Protein AF-A0A7S1ADP3-F1 (afdb_monomer)

Sequence (148 aa):
ETFLVAATVQMVATTLRDLMQEKKLTAETLFAELNGGKADGKIDEGTFVAFLEKLPKTVSREDLMFTSTRRKAIFHQVDVDKDDAVSFTDFQELLRVRYVCISGISATDNFEVANSKTISKIEVGDVVEALGNPRRDSNTGMRRVECQ

InterPro domains:
  IPR002048 EF-hand domain [PS50222] (66-101)
  IPR011992 EF-hand domain pair [SSF47473] (22-132)
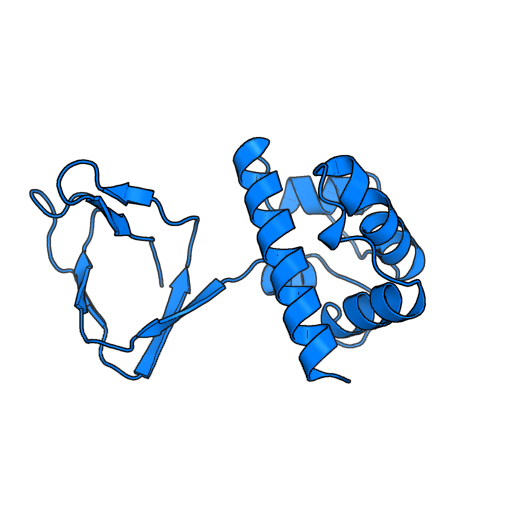  IPR018247 EF-Hand 1, calcium-binding site [PS00018] (79-91)

Mean predicted aligned error: 4.95 Å

Foldseek 3Di:
DLVVLVVLLLVVLVLVQVVCVVVVHDLLCVVCVLVVNDSFDWAALVSQLVVLCCSCVVSVNPVSNDDSVSSSSNQCVLPPVRPRTHGSVSSVVSNKDKDFDQQKDFDWPDPAPVPTDGPDIRHGGDIWIFPGAFDQHPPPRDTDTDTD

Secondary structure (DSSP, 8-state):
-HHHHHHHHHHHHHHHHHHHHHHT--HHHHHHHHTTT-SSSEEEHHHHHHHHHHHHHHTT-GGG---HHHHHHHHHHH-SS-SSEEEHHHHHHHH-EEEE-SS-EEEESSS-GGG--EEEEEPTT-EEEESS--EE-TTT--EE--B-

Solvent-accessible surface area (backbone atoms only — not comparable to full-atom values): 8607 Å² total; per-residue (Å²): 112,66,69,63,41,52,55,48,45,53,53,50,29,50,51,52,53,51,51,27,60,76,71,68,47,51,73,56,57,50,48,7,63,68,45,82,66,36,72,68,71,65,35,41,59,69,55,51,38,55,45,53,69,47,43,22,69,77,69,74,34,76,94,50,71,67,54,73,70,54,37,52,50,35,48,62,66,43,22,72,88,69,76,75,37,37,36,62,65,30,52,50,59,52,62,59,47,75,47,70,34,84,64,65,44,74,42,53,79,45,84,54,71,94,84,39,50,78,76,48,74,46,48,64,71,41,75,34,38,45,78,59,75,70,42,70,34,87,89,78,66,46,77,47,60,56,64,91

Organism: Noctiluca scintillans (NCBI:txid2966)

Nearest PDB structures (foldseek):
  3o77-assembly1_A  TM=7.382E-01  e=9.401E-02  Gallus gallus
  8sik-assembly1_B  TM=7.423E-01  e=2.415E-01  Homo sapiens
  6hr1-assembly1_A  TM=7.383E-01  e=1.695E-01  Oryctolagus cuniculus
  3sg7-assembly1_A  TM=7.417E-01  e=2.277E-01  Gallus gallus
  3i7c-assembly1_A  TM=5.297E-01  e=2.882E-01  Toxoplasma gondii

Radius of gyration: 17.55 Å; Cα contacts (8 Å, |Δi|>4): 198; chains: 1; bounding box: 45×31×44 Å

pLDDT: mean 91.56, std 5.0, range [62.78, 97.88]

Structure (mmCIF, N/CA/C/O backbone):
data_AF-A0A7S1ADP3-F1
#
_entry.id   AF-A0A7S1ADP3-F1
#
loop_
_atom_site.group_PDB
_atom_site.id
_atom_site.type_symbol
_atom_site.label_atom_id
_atom_site.label_alt_id
_atom_site.label_comp_id
_atom_site.label_asym_id
_atom_site.label_entity_id
_atom_site.label_seq_id
_atom_site.pdbx_PDB_ins_code
_atom_site.Cartn_x
_atom_site.Cartn_y
_atom_site.Cartn_z
_atom_site.occupancy
_atom_site.B_iso_or_equiv
_atom_site.auth_seq_id
_atom_site.auth_comp_id
_atom_site.auth_asym_id
_atom_site.auth_atom_id
_atom_site.pdbx_PDB_model_num
ATOM 1 N N . GLU A 1 1 ? -13.995 -17.914 2.996 1.00 62.78 1 GLU A N 1
ATOM 2 C CA . GLU A 1 1 ? -14.218 -16.451 2.879 1.00 62.78 1 GLU A CA 1
ATOM 3 C C . GLU A 1 1 ? -12.937 -15.613 2.905 1.00 62.78 1 GLU A C 1
ATOM 5 O O . GLU A 1 1 ? -12.906 -14.589 2.231 1.00 62.78 1 GLU A O 1
ATOM 10 N N . THR A 1 2 ? -11.871 -16.046 3.591 1.00 72.50 2 THR A N 1
ATOM 11 C CA . THR A 1 2 ? -10.596 -15.311 3.753 1.00 72.50 2 THR A CA 1
ATOM 12 C C . THR A 1 2 ? -9.982 -14.798 2.446 1.00 72.50 2 THR A C 1
ATOM 14 O O . THR A 1 2 ? -9.560 -13.651 2.382 1.0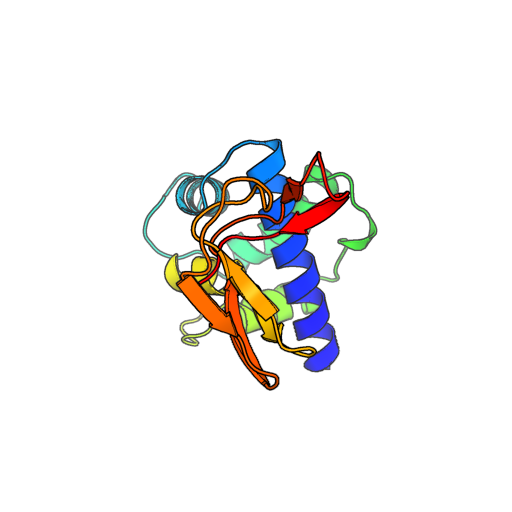0 72.50 2 THR A O 1
ATOM 17 N N . PHE A 1 3 ? -10.010 -15.590 1.368 1.00 77.94 3 PHE A N 1
ATOM 18 C CA . PHE A 1 3 ? -9.498 -15.165 0.056 1.00 77.94 3 PHE A CA 1
ATOM 19 C C . PHE A 1 3 ? -10.232 -13.938 -0.508 1.00 77.94 3 PHE A C 1
ATOM 21 O O . PHE A 1 3 ? -9.608 -13.005 -1.005 1.00 77.94 3 PHE A O 1
ATOM 28 N N . LEU A 1 4 ? -11.564 -13.904 -0.390 1.00 84.25 4 LEU A N 1
ATOM 29 C CA . LEU A 1 4 ? -12.362 -12.774 -0.863 1.00 84.25 4 LEU A CA 1
ATOM 30 C C . LEU A 1 4 ? -12.097 -11.517 -0.026 1.00 84.25 4 LEU A C 1
ATOM 32 O O . LEU A 1 4 ? -12.098 -10.412 -0.566 1.00 84.25 4 LEU A O 1
ATOM 36 N N . VAL A 1 5 ? -11.861 -11.678 1.279 1.00 89.00 5 VAL A N 1
ATOM 37 C CA . VAL A 1 5 ? -11.476 -10.570 2.165 1.00 89.00 5 VAL A CA 1
ATOM 38 C C . VAL A 1 5 ? -10.097 -10.045 1.777 1.00 89.00 5 VAL A C 1
ATOM 40 O O . VAL A 1 5 ? -9.971 -8.849 1.550 1.00 89.00 5 VAL A O 1
ATOM 43 N N . ALA A 1 6 ? -9.108 -10.919 1.580 1.00 87.81 6 ALA A N 1
ATOM 44 C CA . ALA A 1 6 ? -7.767 -10.531 1.144 1.00 87.81 6 ALA A CA 1
ATOM 45 C C . ALA A 1 6 ? -7.782 -9.780 -0.199 1.00 87.81 6 ALA A C 1
ATOM 47 O O . ALA A 1 6 ? -7.175 -8.718 -0.317 1.00 87.81 6 ALA A O 1
ATOM 48 N N . ALA A 1 7 ? -8.542 -10.260 -1.189 1.00 89.12 7 ALA A N 1
ATOM 49 C CA . ALA A 1 7 ? -8.712 -9.552 -2.460 1.00 89.12 7 ALA A CA 1
ATOM 50 C C . ALA A 1 7 ? -9.363 -8.167 -2.274 1.00 89.12 7 ALA A C 1
ATOM 52 O O . ALA A 1 7 ? -8.982 -7.199 -2.929 1.00 89.12 7 ALA A O 1
ATOM 53 N N . THR A 1 8 ? -10.315 -8.053 -1.342 1.00 91.81 8 THR A N 1
ATOM 54 C CA . THR A 1 8 ? -10.953 -6.768 -1.014 1.00 91.81 8 THR A CA 1
ATOM 55 C C . THR A 1 8 ? -9.971 -5.818 -0.324 1.00 91.81 8 THR A C 1
ATOM 57 O O . THR A 1 8 ? -9.930 -4.640 -0.661 1.00 91.81 8 THR A O 1
ATOM 60 N N . VAL A 1 9 ? -9.133 -6.319 0.587 1.00 93.12 9 VAL A N 1
ATOM 61 C CA . VAL A 1 9 ? -8.064 -5.542 1.238 1.00 93.12 9 VAL A CA 1
ATOM 62 C C . VAL A 1 9 ? -7.086 -5.000 0.196 1.00 93.12 9 VAL A C 1
ATOM 64 O O . VAL A 1 9 ? -6.754 -3.822 0.239 1.00 93.12 9 VAL A O 1
ATOM 67 N N . GLN A 1 10 ? -6.696 -5.807 -0.795 1.00 90.62 10 GLN A N 1
ATOM 68 C CA . GLN A 1 10 ? -5.842 -5.358 -1.903 1.00 90.62 10 GLN A CA 1
ATOM 69 C C . GLN A 1 10 ? -6.502 -4.268 -2.762 1.00 90.62 10 GLN A C 1
ATOM 71 O O . GLN A 1 10 ? -5.841 -3.319 -3.194 1.00 90.62 10 GLN A O 1
ATOM 76 N N . MET A 1 11 ? -7.814 -4.366 -2.990 1.00 91.19 11 MET A N 1
ATOM 77 C CA . MET A 1 11 ? -8.580 -3.333 -3.692 1.00 91.19 11 MET A CA 1
ATOM 78 C C . MET A 1 11 ? -8.629 -2.024 -2.890 1.00 91.19 11 MET A C 1
ATOM 80 O O . MET A 1 11 ? -8.412 -0.949 -3.456 1.00 91.19 11 MET A O 1
ATOM 84 N N . VAL A 1 12 ? -8.845 -2.111 -1.573 1.00 94.06 12 VAL A N 1
ATOM 85 C CA . VAL A 1 12 ? -8.787 -0.958 -0.662 1.00 94.06 12 VAL A CA 1
ATOM 86 C C . VAL A 1 12 ? -7.391 -0.343 -0.690 1.00 94.06 12 VAL A C 1
ATOM 88 O O . VAL A 1 12 ? -7.273 0.834 -1.001 1.00 94.06 12 VAL A O 1
ATOM 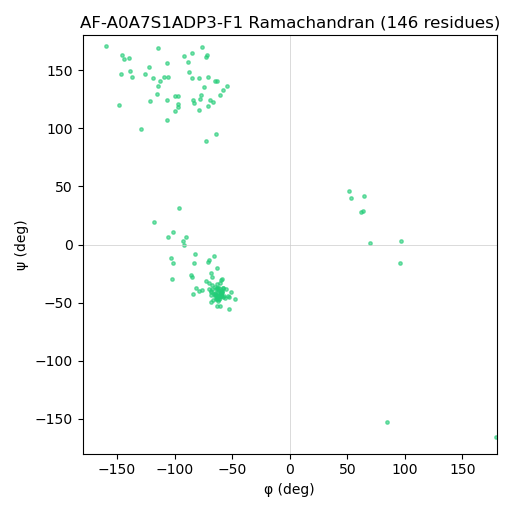91 N N . ALA A 1 13 ? -6.335 -1.131 -0.479 1.00 93.94 13 ALA A N 1
ATOM 92 C CA . ALA A 1 13 ? -4.946 -0.676 -0.515 1.00 93.94 13 ALA A CA 1
ATOM 93 C C . ALA A 1 13 ? -4.596 0.062 -1.815 1.00 93.94 13 ALA A C 1
ATOM 95 O O . ALA A 1 13 ? -3.977 1.123 -1.791 1.00 93.94 13 ALA A O 1
ATOM 96 N N . THR A 1 14 ? -5.022 -0.484 -2.957 1.00 91.50 14 THR A N 1
ATOM 97 C CA . THR A 1 14 ? -4.832 0.154 -4.268 1.00 91.50 14 THR A CA 1
ATOM 98 C C . THR A 1 14 ? -5.548 1.498 -4.337 1.00 91.50 14 THR A C 1
ATOM 100 O O . THR A 1 14 ? -4.933 2.496 -4.693 1.00 91.50 14 THR A O 1
ATOM 103 N N . THR A 1 15 ? -6.806 1.547 -3.899 1.00 93.06 15 THR A N 1
ATOM 104 C CA . THR A 1 15 ? -7.589 2.790 -3.848 1.00 93.06 15 THR A CA 1
ATOM 105 C C . THR A 1 15 ? -6.934 3.844 -2.950 1.00 93.06 15 THR A C 1
ATOM 107 O O . THR A 1 15 ? -6.896 5.018 -3.308 1.00 93.06 15 THR A O 1
ATOM 110 N N . LEU A 1 16 ? -6.396 3.447 -1.791 1.00 93.56 16 LEU A N 1
ATOM 111 C CA . LEU A 1 16 ? -5.695 4.369 -0.893 1.00 93.56 16 LEU A CA 1
ATOM 112 C C . LEU A 1 16 ? -4.423 4.924 -1.537 1.00 93.56 16 LEU A C 1
ATOM 114 O O . LEU A 1 16 ? -4.184 6.126 -1.460 1.00 93.56 16 LEU A O 1
ATOM 118 N N . ARG A 1 17 ? -3.638 4.083 -2.220 1.00 91.56 17 ARG A N 1
ATOM 119 C CA . ARG A 1 17 ? -2.448 4.529 -2.963 1.00 91.56 17 ARG A CA 1
ATOM 120 C C . ARG A 1 17 ? -2.795 5.493 -4.097 1.00 91.56 17 ARG A C 1
ATOM 122 O O . ARG A 1 17 ? -2.094 6.489 -4.275 1.00 91.56 17 ARG A O 1
ATOM 129 N N . ASP A 1 18 ? -3.876 5.231 -4.826 1.00 90.06 18 ASP A N 1
ATOM 130 C CA . ASP A 1 18 ? -4.362 6.121 -5.885 1.00 90.06 18 ASP A CA 1
ATOM 131 C C . ASP A 1 18 ? -4.790 7.479 -5.304 1.00 90.06 18 ASP A C 1
ATOM 133 O O . ASP A 1 18 ? -4.378 8.526 -5.806 1.00 90.06 18 ASP A O 1
ATOM 137 N N . LEU A 1 19 ? -5.523 7.472 -4.183 1.00 91.06 19 LEU A N 1
ATOM 138 C CA . LEU A 1 19 ? -5.914 8.682 -3.455 1.00 91.06 19 LEU A CA 1
ATOM 139 C C . LEU A 1 19 ? -4.694 9.480 -2.970 1.00 91.06 19 LEU A C 1
ATOM 141 O O . LEU A 1 19 ? -4.658 10.703 -3.119 1.00 91.06 19 LEU A O 1
ATOM 145 N N . MET A 1 20 ? -3.686 8.798 -2.414 1.00 91.25 20 MET A N 1
ATOM 146 C CA . MET A 1 20 ? -2.427 9.423 -1.999 1.00 91.25 20 MET A CA 1
ATOM 147 C C . MET A 1 20 ? -1.728 10.099 -3.175 1.00 91.25 20 MET A C 1
ATOM 149 O O . MET A 1 20 ? -1.222 11.207 -3.031 1.00 91.25 20 MET A O 1
ATOM 153 N N . GLN A 1 21 ? -1.727 9.471 -4.350 1.00 87.88 21 GLN A N 1
ATOM 154 C CA . GLN A 1 21 ? -1.129 10.057 -5.544 1.00 87.88 21 GLN A CA 1
ATOM 155 C C . GLN A 1 21 ? -1.907 11.277 -6.040 1.00 87.88 21 GLN A C 1
ATOM 157 O O . GLN A 1 21 ? -1.303 12.317 -6.303 1.00 87.88 21 GLN A O 1
ATOM 162 N N . GLU A 1 22 ? -3.228 11.156 -6.174 1.00 89.44 22 GLU A N 1
ATOM 163 C CA . GLU A 1 22 ? -4.093 12.225 -6.680 1.00 89.44 22 GLU A CA 1
ATOM 164 C C . GLU A 1 22 ? -3.998 13.475 -5.801 1.00 89.44 22 GLU A C 1
ATOM 166 O O . GLU A 1 22 ? -3.833 14.591 -6.299 1.00 89.44 22 GLU A O 1
ATOM 171 N N . LYS A 1 23 ? -4.022 13.277 -4.480 1.00 90.75 23 LYS A N 1
ATOM 172 C CA . LYS A 1 23 ? -3.967 14.357 -3.490 1.00 90.75 23 LYS A CA 1
ATOM 173 C C . LYS A 1 23 ? -2.555 14.710 -3.022 1.00 90.75 23 LYS A C 1
ATOM 175 O O . LYS A 1 23 ? -2.405 15.623 -2.216 1.00 90.75 23 LYS A O 1
ATOM 180 N N . LYS A 1 24 ? -1.523 14.026 -3.529 1.00 90.06 24 LYS A N 1
ATOM 181 C CA . LYS A 1 24 ? -0.113 14.181 -3.120 1.00 90.06 24 LYS A CA 1
ATOM 182 C C . LYS A 1 24 ? 0.096 14.037 -1.602 1.00 90.06 24 LYS A C 1
ATOM 184 O O . LYS A 1 24 ? 0.869 14.784 -1.006 1.00 90.06 24 LYS A O 1
ATOM 189 N N . LEU A 1 25 ? -0.603 13.087 -0.986 1.00 91.44 25 LEU A N 1
ATOM 190 C CA . LEU A 1 25 ? -0.513 12.790 0.445 1.00 91.44 25 LEU A CA 1
ATOM 191 C C . LEU A 1 25 ? 0.603 11.780 0.722 1.00 91.44 25 LEU A C 1
ATOM 193 O O . LEU A 1 25 ? 0.862 10.880 -0.080 1.00 91.44 25 LEU A O 1
ATOM 197 N N . THR A 1 26 ? 1.227 11.892 1.893 1.00 92.38 26 THR A N 1
ATOM 198 C CA . THR A 1 26 ? 2.095 10.838 2.433 1.00 92.38 26 THR A CA 1
ATOM 199 C C . THR A 1 26 ? 1.258 9.798 3.182 1.00 92.38 26 THR A C 1
ATOM 201 O O . THR A 1 26 ? 0.098 10.047 3.520 1.00 92.38 26 THR A O 1
ATOM 204 N N . ALA A 1 27 ? 1.840 8.625 3.460 1.00 92.44 27 ALA A N 1
ATOM 205 C CA . ALA A 1 27 ? 1.170 7.600 4.263 1.00 92.44 27 ALA A CA 1
ATOM 206 C C . ALA A 1 27 ? 0.814 8.135 5.658 1.00 92.44 27 ALA A C 1
ATOM 208 O O . ALA A 1 27 ? -0.273 7.870 6.155 1.00 92.44 27 ALA A O 1
ATOM 209 N N . GLU A 1 28 ? 1.706 8.931 6.252 1.00 94.31 28 GLU A N 1
ATOM 210 C CA . GLU A 1 28 ? 1.504 9.579 7.549 1.00 94.31 28 GLU A CA 1
ATOM 211 C C . GLU A 1 28 ? 0.348 10.583 7.511 1.00 94.31 28 GLU A C 1
ATOM 213 O O . GLU A 1 28 ? -0.525 10.540 8.372 1.00 94.31 28 GLU A O 1
ATOM 218 N N . THR A 1 29 ? 0.286 11.448 6.490 1.00 94.38 29 THR A N 1
ATOM 219 C CA . THR A 1 29 ? -0.815 12.413 6.358 1.00 94.38 29 THR A CA 1
ATOM 220 C C . THR A 1 29 ? -2.147 11.707 6.143 1.00 94.38 29 THR A C 1
ATOM 222 O O . THR A 1 29 ? -3.125 12.063 6.793 1.00 94.38 29 THR A O 1
ATOM 225 N N . LEU A 1 30 ? -2.192 10.681 5.283 1.00 93.94 30 LEU A N 1
ATOM 226 C CA . LEU A 1 30 ? -3.417 9.909 5.094 1.00 93.94 30 LEU A CA 1
ATOM 227 C C . LEU A 1 30 ? -3.816 9.199 6.393 1.00 93.94 30 LEU A C 1
ATOM 229 O O . LEU A 1 30 ? -4.964 9.308 6.799 1.00 93.94 30 LEU A O 1
ATOM 233 N N . PHE A 1 31 ? -2.886 8.532 7.081 1.00 95.44 31 PHE A N 1
ATOM 234 C CA . PHE A 1 31 ? -3.162 7.890 8.368 1.00 95.44 31 PHE A CA 1
ATOM 235 C C . PHE A 1 31 ? -3.707 8.887 9.397 1.00 95.44 31 PHE A C 1
ATOM 237 O O . PHE A 1 31 ? -4.715 8.608 10.042 1.00 95.44 31 PHE A O 1
ATOM 244 N N . ALA A 1 32 ? -3.108 10.077 9.488 1.00 94.31 32 ALA A N 1
ATOM 245 C CA . ALA A 1 32 ? -3.592 11.142 10.353 1.00 94.31 32 ALA A CA 1
ATOM 246 C C . ALA A 1 32 ? -5.023 11.560 9.998 1.00 94.31 32 ALA A C 1
ATOM 248 O O . ALA A 1 32 ? -5.854 11.670 10.895 1.00 94.31 32 ALA A O 1
ATOM 249 N N . GLU A 1 33 ? -5.350 11.733 8.713 1.00 91.75 33 GLU A N 1
ATOM 250 C CA . GLU A 1 33 ? -6.723 12.018 8.272 1.00 91.75 33 GLU A CA 1
ATOM 251 C C . GLU A 1 33 ? -7.714 10.923 8.706 1.00 91.75 33 GLU A C 1
ATOM 253 O O . GLU A 1 33 ? -8.837 11.237 9.107 1.00 91.75 33 GLU A O 1
ATOM 258 N N . LEU A 1 34 ? -7.300 9.650 8.679 1.00 89.50 34 LEU A N 1
ATOM 259 C CA . LEU A 1 34 ? -8.124 8.523 9.134 1.00 89.50 34 LEU A CA 1
ATOM 260 C C . LEU A 1 34 ? -8.271 8.468 10.658 1.00 89.50 34 LEU A C 1
ATOM 262 O O . LEU A 1 34 ? -9.316 8.063 11.163 1.00 89.50 34 LEU A O 1
ATOM 266 N N . ASN A 1 35 ? -7.249 8.911 11.385 1.00 91.56 35 ASN A N 1
ATOM 267 C CA . ASN A 1 35 ? -7.160 8.868 12.841 1.00 91.56 35 ASN A CA 1
ATOM 268 C C . ASN A 1 35 ? -7.589 10.193 13.509 1.00 91.56 35 ASN A C 1
ATOM 270 O O . ASN A 1 35 ? -7.055 10.611 14.539 1.00 91.56 35 ASN A O 1
ATOM 274 N N . GLY A 1 36 ? -8.525 10.921 12.891 1.00 86.06 36 GLY A N 1
ATOM 275 C CA . GLY A 1 36 ? -9.060 12.169 13.447 1.00 86.06 36 GLY A CA 1
ATOM 276 C C . GLY A 1 36 ? -8.028 13.298 13.587 1.00 86.06 36 GLY A C 1
ATOM 277 O O . GLY A 1 36 ? -8.150 14.134 14.479 1.00 86.06 36 GLY A O 1
ATOM 278 N N . GLY A 1 37 ? -7.009 13.312 12.728 1.00 87.88 37 GLY A N 1
ATOM 279 C CA . GLY A 1 37 ? -5.920 14.290 12.693 1.00 87.88 37 GLY A CA 1
ATOM 280 C C . GLY A 1 37 ? -4.640 13.866 13.420 1.00 87.88 37 GLY A C 1
ATOM 281 O O . GLY A 1 37 ? -3.707 14.663 13.484 1.00 87.88 37 GLY A O 1
ATOM 282 N N . LYS A 1 38 ? -4.571 12.648 13.974 1.00 88.81 38 LYS A N 1
ATOM 283 C CA . LYS A 1 38 ? -3.415 12.167 14.751 1.00 88.81 38 LYS A CA 1
ATOM 284 C C . LYS A 1 38 ? -2.507 11.265 13.917 1.00 88.81 38 LYS A C 1
ATOM 286 O O . LYS A 1 38 ? -2.906 10.171 13.530 1.00 88.81 38 LYS A O 1
ATOM 291 N N . ALA A 1 39 ? -1.277 11.703 13.668 1.00 87.62 39 ALA A N 1
ATOM 292 C CA . ALA A 1 39 ? -0.274 10.894 12.966 1.00 87.62 39 ALA A CA 1
ATOM 293 C C . ALA A 1 39 ? 0.255 9.716 13.810 1.00 87.62 39 ALA A C 1
ATOM 295 O O . ALA A 1 39 ? 0.864 8.795 13.274 1.00 87.62 39 ALA A O 1
ATOM 296 N N . ASP A 1 40 ? 0.007 9.735 15.120 1.00 88.12 40 ASP A N 1
ATOM 297 C CA . ASP A 1 40 ? 0.425 8.734 16.092 1.00 88.12 40 ASP A CA 1
ATOM 298 C C . ASP A 1 40 ? -0.767 7.990 16.721 1.00 88.12 40 ASP A C 1
ATOM 300 O O . ASP A 1 40 ? -1.936 8.347 16.565 1.00 88.12 40 ASP A O 1
ATOM 304 N N . GLY A 1 41 ? -0.469 6.915 17.450 1.00 92.12 41 GLY A N 1
ATOM 305 C CA . GLY A 1 41 ? -1.479 6.070 18.083 1.00 92.12 41 GLY A CA 1
ATOM 306 C C . GLY A 1 41 ? -2.042 5.001 17.147 1.00 92.12 41 GLY A C 1
ATOM 307 O O . GLY A 1 41 ? -1.346 4.506 16.258 1.00 92.12 41 GLY A O 1
ATOM 308 N N . LYS A 1 42 ? -3.286 4.589 17.408 1.00 94.75 42 LYS A N 1
ATOM 309 C CA . LYS A 1 42 ? -3.953 3.489 16.706 1.00 94.75 42 LYS A CA 1
ATOM 310 C C . LYS A 1 42 ? -5.407 3.840 16.407 1.00 94.75 42 LYS A C 1
ATOM 312 O O . LYS A 1 42 ? -6.034 4.572 17.172 1.00 94.75 42 LYS A O 1
ATOM 317 N N . ILE A 1 43 ? -5.921 3.301 15.308 1.00 96.19 43 ILE A N 1
ATOM 318 C CA . ILE A 1 43 ? -7.306 3.468 14.863 1.00 96.19 43 ILE A CA 1
ATOM 319 C C . ILE A 1 43 ? -8.108 2.252 15.332 1.00 96.19 43 ILE A C 1
ATOM 321 O O . ILE A 1 43 ? -7.783 1.128 14.960 1.00 96.19 43 ILE A O 1
ATOM 325 N N . ASP A 1 44 ? -9.155 2.462 16.126 1.00 95.69 44 ASP A N 1
ATOM 326 C CA . ASP A 1 44 ? -10.047 1.384 16.571 1.00 95.69 44 ASP A CA 1
ATOM 327 C C . ASP A 1 44 ? -10.951 0.861 15.434 1.00 95.69 44 ASP A C 1
ATOM 329 O O . ASP A 1 44 ? -11.157 1.535 14.416 1.00 95.69 44 ASP A O 1
ATOM 333 N N . GLU A 1 45 ? -11.548 -0.325 15.624 1.00 95.94 45 GLU A N 1
ATOM 334 C CA . GLU A 1 45 ? -12.443 -0.948 14.634 1.00 95.94 45 GLU A CA 1
ATOM 335 C C . GLU A 1 45 ? -13.564 -0.001 14.186 1.00 95.94 45 GLU A C 1
ATOM 337 O O . GLU A 1 45 ? -13.849 0.108 12.991 1.00 95.94 45 GLU A O 1
ATOM 342 N N . GLY A 1 46 ? -14.210 0.695 15.124 1.00 95.00 46 GLY A N 1
ATOM 343 C CA . GLY A 1 46 ? -15.338 1.574 14.833 1.00 95.00 46 GLY A CA 1
ATOM 344 C C . GLY A 1 46 ? -14.935 2.714 13.904 1.00 95.00 46 GLY A C 1
ATOM 345 O O . GLY A 1 46 ? -15.600 2.960 12.890 1.00 95.00 46 GLY A O 1
ATOM 346 N N . THR A 1 47 ? -13.811 3.360 14.208 1.00 94.81 47 THR A N 1
ATOM 347 C CA . THR A 1 47 ? -13.250 4.438 13.389 1.00 94.81 47 THR A CA 1
ATOM 348 C C . THR A 1 47 ? -12.847 3.936 11.999 1.00 94.81 47 THR A C 1
ATOM 350 O O . THR A 1 47 ? -13.226 4.541 10.989 1.00 94.81 47 THR A O 1
ATOM 353 N N . PHE A 1 48 ? -12.165 2.790 11.907 1.00 95.06 48 PHE A N 1
ATOM 354 C CA . PHE A 1 48 ? -11.732 2.232 10.622 1.00 95.06 48 PHE A CA 1
ATOM 355 C C . PHE A 1 48 ? -12.911 1.751 9.754 1.00 95.06 48 PHE A C 1
ATOM 357 O O . PHE A 1 48 ? -12.954 1.989 8.544 1.00 95.06 48 PHE A O 1
ATOM 364 N N . VAL A 1 49 ? -13.925 1.123 10.354 1.00 95.50 49 VAL A N 1
ATOM 365 C CA . VAL A 1 49 ? -15.145 0.695 9.651 1.00 95.50 49 VAL A CA 1
ATOM 366 C C . VAL A 1 49 ? -15.933 1.901 9.141 1.00 95.50 49 VAL A C 1
ATOM 368 O O . VAL A 1 49 ? -16.406 1.880 8.000 1.00 95.50 49 VAL A O 1
ATOM 371 N N . ALA A 1 50 ? -16.052 2.966 9.939 1.00 94.50 50 ALA A N 1
ATOM 372 C CA . ALA A 1 50 ? -16.701 4.205 9.514 1.00 94.50 50 ALA A CA 1
ATOM 373 C C . ALA A 1 50 ? -15.950 4.875 8.353 1.00 94.50 50 ALA A C 1
ATOM 375 O O . ALA A 1 50 ? -16.574 5.460 7.461 1.00 94.50 50 ALA A O 1
ATOM 376 N N . PHE A 1 51 ? -14.621 4.767 8.330 1.00 93.38 51 PHE A N 1
ATOM 377 C CA . PHE A 1 51 ? -13.819 5.193 7.193 1.00 93.38 51 PHE A CA 1
ATOM 378 C C . PHE A 1 51 ? -14.146 4.388 5.926 1.00 93.38 51 PHE A C 1
ATOM 380 O O . PHE A 1 51 ? -14.495 4.982 4.903 1.00 93.38 51 PHE A O 1
ATOM 387 N N . LEU A 1 52 ? -14.107 3.052 5.993 1.00 94.06 52 LEU A N 1
ATOM 388 C CA . LEU A 1 52 ? -14.419 2.185 4.848 1.00 94.06 52 LEU A CA 1
ATOM 389 C C . LEU A 1 52 ? -15.838 2.403 4.306 1.00 94.06 52 LEU A C 1
ATOM 391 O O . LEU A 1 52 ? -16.083 2.215 3.119 1.00 94.06 52 LEU A O 1
ATOM 395 N N . GLU A 1 53 ? -16.782 2.807 5.154 1.00 94.50 53 GLU A N 1
ATOM 396 C CA . GLU A 1 53 ? -18.140 3.162 4.734 1.00 94.50 53 GLU A CA 1
ATOM 397 C C . GLU A 1 53 ? -18.201 4.466 3.923 1.00 94.50 53 GLU A C 1
ATOM 399 O O . GLU A 1 53 ? -19.022 4.600 3.014 1.00 94.50 53 GLU A O 1
ATOM 404 N N . LYS A 1 54 ? -17.326 5.429 4.229 1.00 92.50 54 LYS A N 1
ATOM 405 C CA . LYS A 1 54 ? -17.248 6.725 3.537 1.00 92.50 54 LYS A CA 1
ATOM 406 C C . LYS A 1 54 ? -16.370 6.675 2.287 1.00 92.50 54 LYS A C 1
ATOM 408 O O . LYS A 1 54 ? -16.613 7.448 1.360 1.00 92.50 54 LYS A O 1
ATOM 413 N N . LEU A 1 55 ? -15.399 5.759 2.238 1.00 91.50 55 LEU A N 1
ATOM 414 C CA . LEU A 1 55 ? -14.434 5.616 1.144 1.00 91.50 55 LEU A CA 1
ATOM 415 C C . LEU A 1 55 ? -15.072 5.623 -0.264 1.00 91.50 55 LEU A C 1
ATOM 417 O O . LEU A 1 55 ? -14.602 6.410 -1.086 1.00 91.50 55 LEU A O 1
ATOM 421 N N . PRO A 1 56 ? -16.164 4.877 -0.553 1.00 92.19 56 PRO A N 1
ATOM 422 C CA . PRO A 1 56 ? -16.800 4.870 -1.876 1.00 92.19 56 PRO A CA 1
ATOM 423 C C . PRO A 1 56 ? -17.205 6.262 -2.363 1.00 92.19 56 PRO A C 1
ATOM 425 O O . PRO A 1 56 ? -17.052 6.582 -3.538 1.00 92.19 56 PRO A O 1
ATOM 428 N N . LYS A 1 57 ? -17.691 7.114 -1.449 1.00 91.19 57 LYS A N 1
ATOM 429 C CA . LYS A 1 57 ? -18.094 8.493 -1.755 1.00 91.19 57 LYS A CA 1
ATOM 430 C C . LYS A 1 57 ? -16.882 9.402 -1.930 1.00 91.19 57 LYS A C 1
ATOM 432 O O . LYS A 1 57 ? -16.887 10.244 -2.818 1.00 91.19 57 LYS A O 1
ATOM 437 N N . THR A 1 58 ? -15.843 9.215 -1.115 1.00 87.88 58 THR A N 1
ATOM 438 C CA . THR A 1 58 ? -14.605 10.006 -1.184 1.00 87.88 58 THR A CA 1
ATOM 439 C C . THR A 1 58 ? -13.886 9.838 -2.519 1.00 87.88 58 THR A C 1
ATOM 441 O O . THR A 1 58 ? -13.357 10.815 -3.041 1.00 87.88 58 THR A O 1
ATOM 444 N N . VAL A 1 59 ? -13.873 8.621 -3.070 1.00 90.12 59 VAL A N 1
ATOM 445 C CA . VAL A 1 59 ? -13.186 8.305 -4.336 1.00 90.12 59 VAL A CA 1
ATOM 446 C C . VAL A 1 59 ? -14.137 8.108 -5.522 1.00 90.12 59 VAL A C 1
ATOM 448 O O . VAL A 1 59 ? -13.694 7.729 -6.599 1.00 90.12 59 VAL A O 1
ATOM 451 N N . SER A 1 60 ? -15.439 8.363 -5.346 1.00 91.06 60 SER A N 1
ATOM 452 C CA . SER A 1 60 ? -16.479 8.172 -6.375 1.00 91.06 60 SER A CA 1
ATOM 453 C C . SER A 1 60 ? -16.453 6.776 -7.030 1.00 91.06 60 SER A C 1
ATOM 455 O O . SER A 1 60 ? -16.508 6.643 -8.252 1.00 91.06 60 SER A O 1
ATOM 457 N N . ARG A 1 61 ? -16.346 5.722 -6.209 1.00 87.94 61 ARG A N 1
ATOM 458 C CA . ARG A 1 61 ? -16.200 4.312 -6.622 1.00 87.94 61 ARG A CA 1
ATOM 459 C C . ARG A 1 61 ? -17.227 3.424 -5.918 1.00 87.94 61 ARG A C 1
ATOM 461 O O . ARG A 1 61 ? -17.042 3.040 -4.765 1.00 87.94 61 ARG A O 1
ATOM 468 N N . GLU A 1 62 ? -18.320 3.102 -6.607 1.00 89.06 62 GLU A N 1
ATOM 469 C CA . GLU A 1 62 ? -19.425 2.293 -6.058 1.00 89.06 62 GLU A CA 1
ATOM 470 C C . GLU A 1 62 ? -19.042 0.827 -5.796 1.00 89.06 62 GLU A C 1
ATOM 472 O O . GLU A 1 62 ? -19.603 0.185 -4.910 1.00 89.06 62 GLU A O 1
ATOM 477 N N . ASP A 1 63 ? -18.037 0.301 -6.497 1.00 87.12 63 ASP A N 1
ATOM 478 C CA . ASP A 1 63 ? -17.505 -1.055 -6.310 1.00 87.12 63 ASP A CA 1
ATOM 479 C C . ASP A 1 63 ? -16.819 -1.267 -4.947 1.00 87.12 63 ASP A C 1
ATOM 481 O O . ASP A 1 63 ? -16.540 -2.401 -4.558 1.00 87.12 63 ASP A O 1
ATOM 485 N N . LEU A 1 64 ? -16.609 -0.187 -4.189 1.00 90.44 64 LEU A N 1
ATOM 486 C CA . LEU A 1 64 ? -16.103 -0.214 -2.817 1.00 90.44 64 LEU A CA 1
ATOM 487 C C . LEU A 1 64 ? -17.219 -0.233 -1.756 1.00 90.44 64 LEU A C 1
ATOM 489 O O . LEU A 1 64 ? -16.938 -0.176 -0.557 1.00 90.44 64 LEU A O 1
ATOM 493 N N . MET A 1 65 ? -18.495 -0.286 -2.153 1.00 91.31 65 MET A N 1
ATOM 494 C CA . MET A 1 65 ? -19.616 -0.366 -1.212 1.00 91.31 65 MET A CA 1
ATOM 495 C C . MET A 1 65 ? -19.691 -1.753 -0.565 1.00 91.31 65 MET A C 1
ATOM 497 O O . MET A 1 65 ? -20.363 -2.669 -1.034 1.00 91.31 65 MET A O 1
ATOM 501 N N . PHE A 1 66 ? -18.989 -1.910 0.552 1.00 91.94 66 PHE A N 1
ATOM 502 C CA . PHE A 1 66 ? -18.947 -3.165 1.298 1.00 91.94 66 PHE A CA 1
ATOM 503 C C . PHE A 1 66 ? -20.078 -3.273 2.323 1.00 91.94 66 PHE A C 1
ATOM 505 O O . PHE A 1 66 ? -20.589 -2.270 2.814 1.00 91.94 66 PHE A O 1
ATOM 512 N N . THR A 1 67 ? -20.442 -4.494 2.716 1.00 93.31 67 THR A N 1
ATOM 513 C CA . THR A 1 67 ? -21.341 -4.724 3.859 1.00 93.31 67 THR A CA 1
ATOM 514 C C . THR A 1 67 ? -20.626 -4.437 5.185 1.00 93.31 67 THR A C 1
ATOM 516 O O . THR A 1 67 ? -19.396 -4.457 5.249 1.00 93.31 67 THR A O 1
ATOM 519 N N . SER A 1 68 ? -21.375 -4.221 6.273 1.00 92.88 68 SER A N 1
ATOM 520 C CA . SER A 1 68 ? -20.787 -4.017 7.611 1.00 92.88 68 SER A CA 1
ATOM 521 C C . SER A 1 68 ? -19.873 -5.181 8.027 1.00 92.88 68 SER A C 1
ATOM 523 O O . SER A 1 68 ? -18.729 -4.959 8.422 1.00 92.88 68 SER A O 1
ATOM 525 N N . THR A 1 69 ? -20.319 -6.427 7.827 1.00 93.81 69 THR A N 1
ATOM 526 C CA . THR A 1 69 ? -19.520 -7.634 8.101 1.00 93.81 69 THR A CA 1
ATOM 527 C C . THR A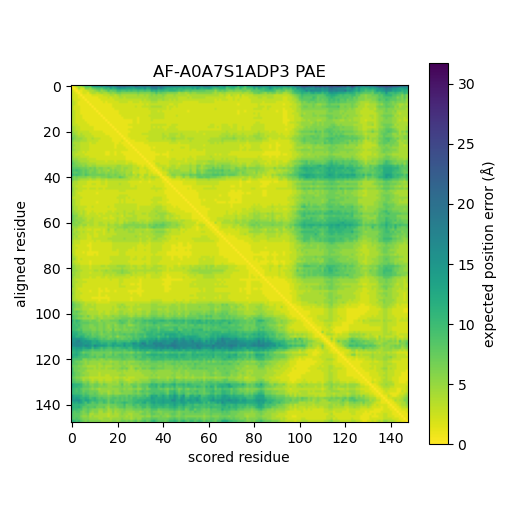 1 69 ? -18.217 -7.651 7.304 1.00 93.81 69 THR A C 1
ATOM 529 O O . THR A 1 69 ? -17.164 -7.983 7.841 1.00 93.81 69 THR A O 1
ATOM 532 N N . ARG A 1 70 ? -18.256 -7.244 6.028 1.00 93.50 70 ARG A N 1
ATOM 533 C CA . ARG A 1 70 ? -17.061 -7.182 5.181 1.00 93.50 70 ARG A CA 1
ATOM 534 C C . ARG A 1 70 ? -16.087 -6.105 5.652 1.00 93.50 70 ARG A C 1
ATOM 536 O O . ARG A 1 70 ? -14.891 -6.364 5.639 1.00 93.50 70 ARG A O 1
ATOM 543 N N . ARG A 1 71 ? -16.571 -4.944 6.104 1.00 95.31 71 ARG A N 1
ATOM 544 C CA . ARG A 1 71 ? -15.717 -3.879 6.661 1.00 95.31 71 ARG A CA 1
ATOM 545 C C . ARG A 1 71 ? -14.984 -4.334 7.923 1.00 95.31 71 ARG A C 1
ATOM 547 O O . ARG A 1 71 ? -13.776 -4.148 8.006 1.00 95.31 71 ARG A O 1
ATOM 554 N N . LYS A 1 72 ? -15.681 -5.010 8.841 1.00 95.44 72 LYS A N 1
ATOM 555 C CA . LYS A 1 72 ? -15.062 -5.639 10.022 1.00 95.44 72 LYS A CA 1
ATOM 556 C C . LYS A 1 72 ? -14.021 -6.686 9.625 1.00 95.44 72 LYS A C 1
ATOM 558 O O . LYS A 1 72 ? -12.935 -6.724 10.184 1.00 95.44 72 LYS A O 1
ATOM 563 N N . ALA A 1 73 ? -14.318 -7.523 8.632 1.00 94.88 73 ALA A N 1
ATOM 564 C CA . ALA A 1 73 ? -13.362 -8.522 8.157 1.00 94.88 73 ALA A CA 1
ATOM 565 C C . ALA A 1 73 ? -12.109 -7.889 7.519 1.00 94.88 73 ALA A C 1
ATOM 567 O O . ALA A 1 73 ? -11.014 -8.411 7.692 1.00 94.88 73 ALA A O 1
ATOM 568 N N . ILE A 1 74 ? -12.259 -6.765 6.805 1.00 95.00 74 ILE A N 1
ATOM 569 C CA . ILE A 1 74 ? -11.128 -5.981 6.286 1.00 95.00 74 ILE A CA 1
ATOM 570 C C . ILE A 1 74 ? -10.292 -5.451 7.453 1.00 95.00 74 ILE A C 1
ATOM 572 O O . ILE A 1 74 ? -9.085 -5.648 7.433 1.00 95.00 74 ILE A O 1
ATOM 576 N N . PHE A 1 75 ? -10.914 -4.849 8.474 1.00 96.06 75 PHE A N 1
ATOM 577 C CA . PHE A 1 75 ? -10.215 -4.361 9.669 1.00 96.06 75 PHE A CA 1
ATOM 578 C C . PHE A 1 75 ? -9.339 -5.447 10.309 1.00 96.06 75 PHE A C 1
ATOM 580 O O . PHE A 1 75 ? -8.127 -5.282 10.372 1.00 96.06 75 PHE A O 1
ATOM 587 N N . HIS A 1 76 ? -9.913 -6.606 10.645 1.00 94.81 76 HIS A N 1
ATOM 588 C CA . HIS A 1 76 ? -9.161 -7.715 11.247 1.00 94.81 76 HIS A CA 1
ATOM 589 C C . HIS A 1 76 ? -8.064 -8.287 10.341 1.00 94.81 76 HIS A C 1
ATOM 591 O O . HIS A 1 76 ? -7.190 -9.006 10.815 1.00 94.81 76 HIS A O 1
ATOM 597 N N . GLN A 1 77 ? -8.135 -8.069 9.027 1.00 94.12 77 GLN A N 1
ATOM 598 C CA . GLN A 1 77 ? -7.092 -8.496 8.097 1.00 94.12 77 GLN A CA 1
ATOM 599 C C . GLN A 1 77 ? -5.959 -7.464 7.997 1.00 94.12 77 GLN A C 1
ATOM 601 O O . GLN A 1 77 ? -4.837 -7.856 7.682 1.00 94.12 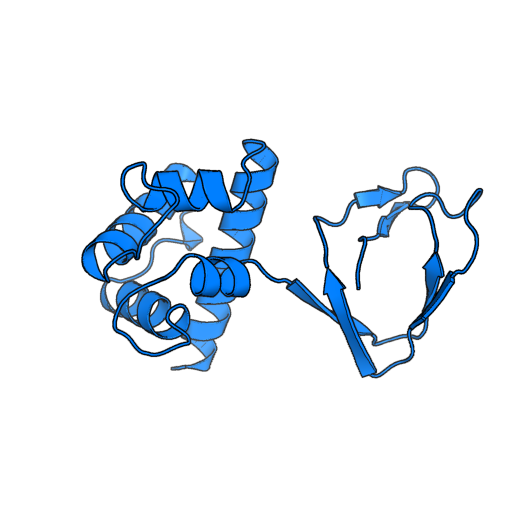77 GLN A O 1
ATOM 606 N N . VAL A 1 78 ? -6.264 -6.182 8.227 1.00 95.06 78 VAL A N 1
ATOM 607 C CA . VAL A 1 78 ? -5.299 -5.073 8.261 1.00 95.06 78 VAL A CA 1
ATOM 608 C C . VAL A 1 78 ? -4.553 -5.036 9.586 1.00 95.06 78 VAL A C 1
ATOM 610 O O . VAL A 1 78 ? -3.355 -4.809 9.563 1.00 95.06 78 VAL A O 1
ATOM 613 N N . ASP A 1 79 ? -5.236 -5.288 10.700 1.00 95.81 79 ASP A N 1
ATOM 614 C CA . ASP A 1 79 ? -4.633 -5.507 12.016 1.00 95.81 79 ASP A CA 1
ATOM 615 C C . ASP A 1 79 ? -3.765 -6.783 11.964 1.00 95.81 79 ASP A C 1
ATOM 617 O O . ASP A 1 79 ? -4.279 -7.909 12.020 1.00 95.81 79 ASP A O 1
ATOM 621 N N . VAL A 1 80 ? -2.457 -6.635 11.725 1.00 91.19 80 VAL A N 1
ATOM 622 C CA . VAL A 1 80 ? -1.535 -7.769 11.557 1.00 91.19 80 VAL A CA 1
ATOM 623 C C . VAL A 1 80 ? -1.115 -8.322 12.916 1.00 91.19 80 VAL A C 1
ATOM 625 O O . VAL A 1 80 ? -0.981 -9.544 13.044 1.00 91.19 80 VAL A O 1
ATOM 628 N N . ASP A 1 81 ? -0.925 -7.451 13.909 1.00 92.69 81 ASP A N 1
ATOM 629 C CA . ASP A 1 81 ? -0.453 -7.809 15.251 1.00 92.69 81 ASP A CA 1
ATOM 630 C C . ASP A 1 81 ? -1.561 -8.328 16.192 1.00 92.69 81 ASP A C 1
ATOM 632 O O . ASP A 1 81 ? -1.242 -8.930 17.221 1.00 92.69 81 ASP A O 1
ATOM 636 N N . LYS A 1 82 ? -2.829 -8.249 15.765 1.00 93.50 82 LYS A N 1
ATOM 637 C CA . LYS A 1 82 ? -4.027 -8.777 16.440 1.00 93.50 82 LYS A CA 1
ATOM 638 C C . LYS A 1 82 ? -4.299 -8.106 17.776 1.00 93.50 82 LYS A C 1
ATOM 640 O O . LYS A 1 82 ? -4.654 -8.786 18.743 1.00 93.50 82 LYS A O 1
ATOM 645 N N . ASP A 1 83 ? -4.132 -6.792 17.824 1.00 95.38 83 ASP A N 1
ATOM 646 C CA . ASP A 1 83 ? -4.363 -5.999 19.027 1.00 95.38 83 ASP A CA 1
ATOM 647 C C . ASP A 1 83 ? -5.702 -5.240 19.045 1.00 95.38 83 ASP A C 1
ATOM 649 O O . ASP A 1 83 ? -5.935 -4.419 19.936 1.00 95.38 83 ASP A O 1
ATOM 653 N N . ASP A 1 84 ? -6.595 -5.556 18.099 1.00 95.50 84 ASP A N 1
ATOM 654 C CA . ASP A 1 84 ? -7.896 -4.910 17.905 1.00 95.50 84 ASP A CA 1
ATOM 655 C C . ASP A 1 84 ? -7.777 -3.410 17.575 1.00 95.50 84 ASP A C 1
ATOM 657 O O . ASP A 1 84 ? -8.699 -2.616 17.818 1.00 95.50 84 ASP A O 1
ATOM 661 N N . ALA A 1 85 ? -6.663 -3.006 16.961 1.00 95.81 85 ALA A N 1
ATOM 662 C CA . ALA A 1 85 ? -6.461 -1.677 16.412 1.00 95.81 85 ALA A CA 1
ATOM 663 C C . ALA A 1 85 ? -5.603 -1.709 15.132 1.00 95.81 85 ALA A C 1
ATOM 665 O O . ALA A 1 85 ? -4.935 -2.678 14.806 1.00 95.81 85 ALA A O 1
ATOM 666 N N . VAL A 1 86 ? -5.637 -0.622 14.360 1.00 97.00 86 VAL A N 1
ATOM 667 C CA . VAL A 1 86 ? -4.740 -0.424 13.212 1.00 97.00 86 VAL A CA 1
ATOM 668 C C . VAL A 1 86 ? -3.707 0.620 13.598 1.00 97.00 86 VAL A C 1
ATOM 670 O O . VAL A 1 86 ? -4.021 1.811 13.716 1.00 97.00 86 VAL A O 1
ATOM 673 N N . SER A 1 87 ? -2.472 0.179 13.816 1.00 96.12 87 SER A N 1
ATOM 674 C CA . SER A 1 87 ? -1.336 1.070 14.038 1.00 96.12 87 SER A CA 1
ATOM 675 C C . SER A 1 87 ? -0.852 1.699 12.727 1.00 96.12 87 SER A C 1
ATOM 677 O O . SER A 1 87 ? -1.233 1.292 11.625 1.00 96.12 87 SER A O 1
ATOM 679 N N . PHE A 1 88 ? 0.047 2.681 12.826 1.00 95.12 88 PHE A N 1
ATOM 680 C CA . PHE A 1 88 ? 0.711 3.209 11.635 1.00 95.12 88 PHE A CA 1
ATOM 681 C C . PHE A 1 88 ? 1.518 2.125 10.901 1.00 95.12 88 PHE A C 1
ATOM 683 O O . PHE A 1 88 ? 1.570 2.127 9.674 1.00 95.12 88 PHE A O 1
ATOM 690 N N . THR A 1 89 ? 2.093 1.159 11.622 1.00 94.62 89 THR A N 1
ATOM 691 C CA . THR A 1 89 ? 2.838 0.045 11.021 1.00 94.62 89 THR A CA 1
ATOM 692 C C . THR A 1 89 ? 1.922 -0.898 10.240 1.00 94.62 89 THR A C 1
ATOM 694 O O . THR A 1 89 ? 2.245 -1.232 9.101 1.00 94.62 89 THR A O 1
ATOM 697 N N . ASP A 1 90 ? 0.755 -1.252 10.784 1.00 95.88 90 ASP A N 1
ATOM 698 C CA . ASP A 1 90 ? -0.263 -2.035 10.064 1.00 95.88 90 ASP A CA 1
ATOM 699 C C . ASP A 1 90 ? -0.722 -1.309 8.799 1.00 95.88 90 ASP A C 1
ATOM 701 O O . ASP A 1 90 ? -0.832 -1.887 7.716 1.00 95.88 90 ASP A O 1
ATOM 705 N N . PHE A 1 91 ? -0.928 0.004 8.916 1.00 95.19 91 PHE A N 1
ATOM 706 C CA . PHE A 1 91 ? -1.297 0.845 7.790 1.00 95.19 91 PHE A CA 1
ATOM 707 C C . PHE A 1 91 ? -0.196 0.913 6.720 1.00 95.19 91 PHE A C 1
ATOM 709 O O . PHE A 1 91 ? -0.488 0.879 5.525 1.00 95.19 91 PHE A O 1
ATOM 716 N N . GLN A 1 92 ? 1.076 0.965 7.119 1.00 92.94 92 GLN A N 1
ATOM 717 C CA . GLN A 1 92 ? 2.194 0.891 6.183 1.00 92.94 92 GLN A CA 1
ATOM 718 C C . GLN A 1 92 ? 2.243 -0.467 5.476 1.00 92.94 92 GLN A C 1
ATOM 720 O O . GLN A 1 92 ? 2.397 -0.490 4.257 1.00 92.94 92 GLN A O 1
ATOM 725 N N . GLU A 1 93 ? 2.060 -1.584 6.188 1.00 93.25 93 GLU A N 1
ATOM 726 C CA . GLU A 1 93 ? 1.989 -2.915 5.563 1.00 93.25 93 GLU A CA 1
ATOM 727 C C . GLU A 1 93 ? 0.804 -3.041 4.599 1.00 93.25 93 GLU A C 1
ATOM 729 O O . GLU A 1 93 ? 0.960 -3.616 3.521 1.00 93.25 93 GLU A O 1
ATOM 734 N N . LEU A 1 94 ? -0.347 -2.436 4.917 1.00 94.69 94 LEU A N 1
ATOM 735 C CA . LEU A 1 94 ? -1.488 -2.355 4.002 1.00 94.69 94 LEU A CA 1
ATOM 736 C C . LEU A 1 94 ? -1.123 -1.660 2.680 1.00 94.69 94 LEU A C 1
ATOM 738 O O . LEU A 1 94 ? -1.611 -2.055 1.622 1.00 94.69 94 LEU A O 1
ATOM 742 N N . LEU A 1 95 ? -0.285 -0.623 2.725 1.00 93.12 95 LEU A N 1
ATOM 743 C CA . LEU A 1 95 ? 0.109 0.150 1.545 1.00 93.12 95 LEU A CA 1
ATOM 744 C C . LEU A 1 95 ? 1.264 -0.479 0.753 1.00 93.12 95 LEU A C 1
ATOM 746 O O . LEU A 1 95 ? 1.473 -0.094 -0.401 1.00 93.12 95 LEU A O 1
ATOM 750 N N . ARG A 1 96 ? 2.011 -1.431 1.324 1.00 92.44 96 ARG A N 1
ATOM 751 C CA . ARG A 1 96 ? 3.148 -2.059 0.639 1.00 92.44 96 ARG A CA 1
ATOM 752 C C . ARG A 1 96 ? 2.699 -2.862 -0.574 1.00 92.44 96 ARG A C 1
ATOM 754 O O . ARG A 1 96 ? 1.707 -3.588 -0.554 1.00 92.44 96 ARG A O 1
ATOM 761 N N . VAL A 1 97 ? 3.489 -2.770 -1.640 1.00 91.31 97 VAL A N 1
ATOM 762 C CA . VAL A 1 97 ? 3.284 -3.537 -2.870 1.00 91.31 97 VAL A CA 1
ATOM 763 C C . VAL A 1 97 ? 4.522 -4.365 -3.128 1.00 91.31 97 VAL A C 1
ATOM 7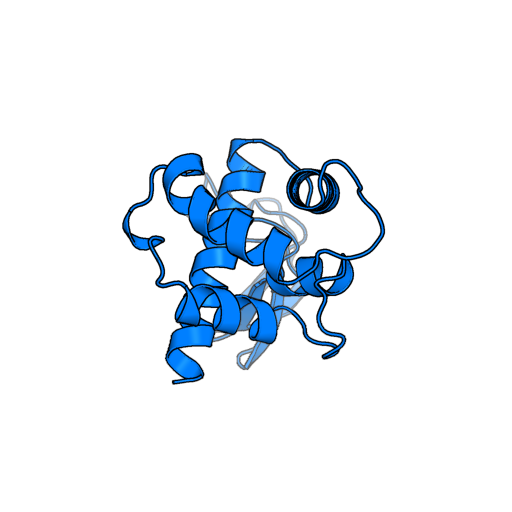65 O O . VAL A 1 97 ? 5.619 -3.826 -3.246 1.00 91.31 97 VAL A O 1
ATOM 768 N N . ARG A 1 98 ? 4.335 -5.677 -3.248 1.00 92.81 98 ARG A N 1
ATOM 769 C CA . ARG A 1 98 ? 5.403 -6.615 -3.581 1.00 92.81 98 ARG A CA 1
ATOM 770 C C . ARG A 1 98 ? 5.122 -7.229 -4.943 1.00 92.81 98 ARG A C 1
ATOM 772 O O . ARG A 1 98 ? 3.986 -7.604 -5.232 1.00 92.81 98 ARG A O 1
ATOM 779 N N . TYR A 1 99 ? 6.153 -7.319 -5.769 1.00 93.62 99 TYR A N 1
ATOM 780 C CA . TYR A 1 99 ? 6.099 -7.965 -7.073 1.00 93.62 99 TYR A CA 1
ATOM 781 C C . TYR A 1 99 ? 6.962 -9.217 -7.050 1.00 93.62 99 TYR A C 1
ATOM 783 O O . TYR A 1 99 ? 8.050 -9.207 -6.483 1.00 93.62 99 TYR A O 1
ATOM 791 N N . VAL A 1 100 ? 6.478 -10.278 -7.692 1.00 96.19 100 VAL A N 1
ATOM 792 C CA . VAL A 1 100 ? 7.279 -11.471 -7.972 1.00 96.19 100 VAL A CA 1
ATOM 793 C C . VAL A 1 100 ? 7.760 -11.383 -9.410 1.00 96.19 100 VAL A C 1
ATOM 795 O O . VAL A 1 100 ? 6.961 -11.181 -10.330 1.00 96.19 100 VAL A O 1
ATOM 798 N N . CYS A 1 101 ? 9.061 -11.535 -9.615 1.00 96.44 101 CYS A N 1
ATOM 799 C CA . CYS A 1 101 ? 9.641 -11.565 -10.944 1.00 96.44 101 CYS A CA 1
ATOM 800 C C . CYS A 1 101 ? 9.257 -12.870 -11.656 1.00 96.44 101 CYS A C 1
ATOM 802 O O . CYS A 1 101 ? 9.576 -13.964 -11.198 1.00 96.44 101 CYS A O 1
ATOM 804 N N . ILE A 1 102 ? 8.563 -12.762 -12.789 1.00 96.88 102 ILE A N 1
ATOM 805 C CA . ILE A 1 102 ? 8.160 -13.918 -13.614 1.00 96.88 102 ILE A CA 1
ATOM 806 C C . ILE A 1 102 ? 9.029 -14.090 -14.866 1.00 96.88 102 ILE A C 1
ATOM 808 O O . ILE A 1 102 ? 8.953 -15.110 -15.543 1.00 96.88 102 ILE A O 1
ATOM 812 N N . SER A 1 103 ? 9.842 -13.084 -15.184 1.00 96.44 103 SER A N 1
ATOM 813 C CA . SER A 1 103 ? 10.779 -13.073 -16.303 1.00 96.44 103 SER A CA 1
ATOM 814 C C . SER A 1 103 ? 11.972 -12.220 -15.903 1.00 96.44 103 SER A C 1
ATOM 816 O O . SER A 1 103 ? 11.793 -11.037 -15.622 1.00 96.44 103 SER A O 1
ATOM 818 N N . GLY A 1 104 ? 13.168 -12.815 -15.896 1.00 95.50 104 GLY A N 1
ATOM 819 C CA . GLY A 1 104 ? 14.381 -12.149 -15.423 1.00 95.50 104 GLY A CA 1
ATOM 820 C C . GLY A 1 104 ? 14.638 -10.815 -16.129 1.00 95.50 104 GLY A C 1
ATOM 821 O O . GLY A 1 104 ? 14.484 -10.711 -17.349 1.00 95.50 104 GLY A O 1
ATOM 822 N N . ILE A 1 105 ? 15.022 -9.795 -15.359 1.00 94.69 105 ILE A N 1
ATOM 823 C CA . ILE A 1 105 ? 15.177 -8.418 -15.840 1.00 94.69 105 ILE A CA 1
ATOM 824 C C . ILE A 1 105 ? 16.316 -7.692 -15.115 1.00 94.69 105 ILE A C 1
ATOM 826 O O . ILE A 1 105 ? 16.571 -7.917 -13.934 1.00 94.69 105 ILE A O 1
ATOM 830 N N . SER A 1 106 ? 17.003 -6.797 -15.823 1.00 94.12 106 SER A N 1
ATOM 831 C CA . SER A 1 106 ? 17.992 -5.899 -15.222 1.00 94.12 106 SER A CA 1
ATOM 832 C C . SER A 1 106 ? 17.306 -4.737 -14.501 1.00 94.12 106 SER A C 1
ATOM 834 O O . SER A 1 106 ? 16.541 -3.988 -15.118 1.00 94.12 106 SER A O 1
ATOM 836 N N . ALA A 1 107 ? 17.625 -4.549 -13.222 1.00 93.81 107 ALA A N 1
ATOM 837 C CA . ALA A 1 107 ? 17.303 -3.328 -12.496 1.00 93.81 107 ALA A CA 1
ATOM 838 C C . ALA A 1 107 ? 18.309 -2.233 -12.864 1.00 93.81 107 ALA A C 1
ATOM 840 O O . ALA A 1 107 ? 19.498 -2.502 -13.066 1.00 93.81 107 ALA A O 1
ATOM 841 N N . THR A 1 108 ? 17.836 -0.994 -12.956 1.00 94.56 108 THR A N 1
ATOM 842 C CA . THR A 1 108 ? 18.642 0.148 -13.394 1.00 94.56 108 THR A CA 1
ATOM 843 C C . THR A 1 108 ? 18.669 1.250 -12.346 1.00 94.56 108 THR A C 1
ATOM 845 O O . THR A 1 108 ? 17.719 1.395 -11.584 1.00 94.56 108 THR A O 1
ATOM 848 N N . ASP A 1 109 ? 19.736 2.050 -12.332 1.00 93.31 109 ASP A N 1
ATOM 849 C CA . ASP A 1 109 ? 19.892 3.194 -11.415 1.00 93.31 109 ASP A CA 1
ATOM 850 C C . ASP A 1 109 ? 18.948 4.372 -11.712 1.00 93.31 109 ASP A C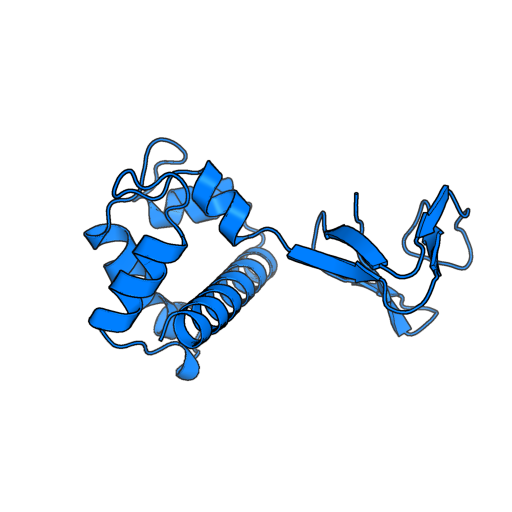 1
ATOM 852 O O . ASP A 1 109 ? 18.811 5.277 -10.895 1.00 93.31 109 ASP A O 1
ATOM 856 N N . ASN A 1 110 ? 18.299 4.369 -12.879 1.00 88.75 110 ASN A N 1
ATOM 857 C CA . ASN A 1 110 ? 17.377 5.408 -13.321 1.00 88.75 110 ASN A CA 1
ATOM 858 C C . ASN A 1 110 ? 16.151 4.819 -14.026 1.00 88.75 110 ASN A C 1
ATOM 860 O O . ASN A 1 110 ? 16.172 3.691 -14.528 1.00 88.75 110 ASN A O 1
ATOM 864 N N . PHE A 1 111 ? 15.080 5.613 -14.113 1.00 85.12 111 PHE A N 1
ATOM 865 C CA . PHE A 1 111 ? 13.862 5.228 -14.831 1.00 85.12 111 PHE A CA 1
ATOM 866 C C . PHE A 1 111 ? 14.060 5.190 -16.353 1.00 85.12 111 PHE A C 1
ATOM 868 O O . PHE A 1 111 ? 13.519 4.302 -17.002 1.00 85.12 111 PHE A O 1
ATOM 875 N N . GLU A 1 112 ? 14.823 6.118 -16.929 1.00 82.00 112 GLU A N 1
ATOM 876 C CA . GLU A 1 112 ? 15.066 6.165 -18.375 1.00 82.00 112 GLU A CA 1
ATOM 877 C C . GLU A 1 112 ? 16.114 5.133 -18.792 1.00 82.00 112 GLU A C 1
ATOM 879 O O . GLU A 1 112 ? 17.283 5.253 -18.434 1.00 82.00 112 GLU A O 1
ATOM 884 N N . VAL A 1 113 ? 15.726 4.150 -19.609 1.00 77.62 113 VAL A N 1
ATOM 885 C CA . VAL A 1 113 ? 16.644 3.068 -20.011 1.00 77.62 113 VAL A CA 1
ATOM 886 C C . VAL A 1 113 ? 17.867 3.603 -20.764 1.00 77.62 113 VAL A C 1
ATOM 888 O O . VAL A 1 113 ? 18.983 3.162 -20.497 1.00 77.62 113 VAL A O 1
ATOM 891 N N . ALA A 1 114 ? 17.667 4.578 -21.657 1.00 80.12 114 ALA A N 1
ATOM 892 C CA . ALA A 1 114 ? 18.698 5.087 -22.565 1.00 80.12 114 ALA A CA 1
ATOM 893 C C . ALA A 1 114 ? 19.934 5.670 -21.854 1.00 80.12 114 ALA A C 1
ATOM 895 O O . ALA A 1 114 ? 21.034 5.571 -22.389 1.00 80.12 114 ALA A O 1
ATOM 896 N N . ASN A 1 115 ? 19.761 6.235 -20.654 1.00 80.88 115 ASN A N 1
ATOM 897 C CA . ASN A 1 115 ? 20.823 6.893 -19.882 1.00 80.88 115 ASN A CA 1
ATOM 898 C C . ASN A 1 115 ? 21.095 6.204 -18.535 1.00 80.88 115 ASN A C 1
ATOM 900 O O . ASN A 1 115 ? 21.661 6.814 -17.630 1.00 80.88 115 ASN A O 1
ATOM 904 N N . SER A 1 116 ? 20.679 4.946 -18.386 1.00 86.75 116 SER A N 1
ATOM 905 C CA . SER A 1 116 ? 20.793 4.211 -17.125 1.00 86.75 116 SER A CA 1
ATOM 906 C C . SER A 1 116 ? 21.878 3.141 -17.152 1.00 86.75 116 SER A C 1
ATOM 908 O O . SER A 1 116 ? 22.248 2.616 -18.205 1.00 86.75 116 SER A O 1
ATOM 910 N N . LYS A 1 117 ? 22.373 2.785 -15.967 1.00 92.50 117 LYS A N 1
ATOM 911 C CA . LYS A 1 117 ? 23.265 1.644 -15.754 1.00 92.50 117 LYS A CA 1
ATOM 912 C C . LYS A 1 117 ? 22.492 0.515 -15.099 1.00 92.50 117 LYS A C 1
ATOM 914 O O . LYS A 1 117 ? 21.641 0.746 -14.246 1.00 92.50 117 LYS A O 1
ATOM 919 N N . THR A 1 118 ? 22.823 -0.718 -15.473 1.00 94.06 118 THR A N 1
ATOM 920 C CA . THR A 1 118 ? 22.347 -1.895 -14.739 1.00 94.06 118 THR A CA 1
ATOM 921 C C . THR A 1 118 ? 23.034 -1.945 -13.376 1.00 94.06 118 THR A C 1
ATOM 923 O O . THR A 1 118 ? 24.262 -1.934 -13.320 1.00 94.06 118 THR A O 1
ATOM 926 N N . ILE A 1 119 ? 22.251 -1.998 -12.298 1.00 94.88 119 ILE A N 1
ATOM 927 C CA . ILE A 1 119 ? 22.750 -2.078 -10.912 1.00 94.88 119 ILE A CA 1
ATOM 928 C C . ILE A 1 119 ? 22.650 -3.488 -10.336 1.00 94.88 119 ILE A C 1
ATOM 930 O O . ILE A 1 119 ? 23.471 -3.879 -9.512 1.00 94.88 119 ILE A O 1
ATOM 934 N N . SER A 1 120 ? 21.671 -4.268 -10.788 1.00 93.94 120 SER A N 1
ATOM 935 C CA . SER A 1 120 ? 21.482 -5.658 -10.388 1.00 93.94 120 SER A CA 1
ATOM 936 C C . SER A 1 120 ? 20.629 -6.394 -11.418 1.00 93.94 120 SER A C 1
ATOM 938 O O . SER A 1 120 ? 20.066 -5.795 -12.340 1.00 93.94 120 SER A O 1
ATOM 940 N N . LYS A 1 121 ? 20.543 -7.714 -11.270 1.00 95.12 121 LYS A N 1
ATOM 941 C CA . LYS A 1 121 ? 19.643 -8.565 -12.041 1.00 95.12 121 LYS A CA 1
ATOM 942 C C . LYS A 1 121 ? 18.625 -9.167 -11.082 1.00 95.12 121 LYS A C 1
ATOM 944 O O . LYS A 1 121 ? 19.019 -9.698 -10.051 1.00 95.12 121 LYS A O 1
ATOM 949 N N . ILE A 1 122 ? 17.350 -9.048 -11.430 1.00 96.69 122 ILE A N 1
ATOM 950 C CA . ILE A 1 122 ? 16.232 -9.655 -10.712 1.00 96.69 122 ILE A CA 1
ATOM 951 C C . ILE A 1 122 ? 15.899 -10.946 -11.456 1.00 96.69 122 ILE A C 1
ATOM 953 O O . ILE A 1 122 ? 15.569 -10.914 -12.647 1.00 96.69 122 ILE A O 1
ATOM 957 N N . GLU A 1 123 ? 16.023 -12.080 -10.783 1.00 97.81 123 GLU A N 1
ATOM 958 C CA . GLU A 1 123 ? 15.797 -13.405 -11.350 1.00 97.81 123 GLU A CA 1
ATOM 959 C C . GLU A 1 123 ? 14.347 -13.854 -11.155 1.00 97.81 123 GLU A C 1
ATOM 961 O O . GLU A 1 123 ? 13.594 -13.305 -10.352 1.00 97.81 123 GLU A O 1
ATOM 966 N N . VAL A 1 124 ? 13.922 -14.860 -11.921 1.00 97.88 124 VAL A N 1
ATOM 967 C CA . VAL A 1 124 ? 12.575 -15.428 -11.778 1.00 97.88 124 VAL A CA 1
ATOM 968 C C . VAL A 1 124 ? 12.399 -15.998 -10.370 1.00 97.88 124 VAL A C 1
ATOM 970 O O . VAL A 1 124 ? 13.198 -16.815 -9.924 1.00 97.88 124 VAL A O 1
ATOM 973 N N . GLY A 1 125 ? 11.316 -15.603 -9.705 1.00 97.06 125 GLY A N 1
ATOM 974 C CA . GLY A 1 125 ? 11.000 -15.981 -8.330 1.00 97.06 125 GLY A CA 1
ATOM 975 C C . GLY A 1 125 ? 11.430 -14.954 -7.283 1.00 97.06 125 GLY A C 1
ATOM 976 O O . GLY A 1 125 ? 10.900 -15.005 -6.173 1.00 97.06 125 GLY A O 1
ATOM 977 N N . ASP A 1 126 ? 12.301 -13.999 -7.625 1.00 96.88 126 ASP A N 1
ATOM 978 C CA . ASP A 1 126 ? 12.672 -12.923 -6.704 1.00 96.88 126 ASP A CA 1
ATOM 979 C C . ASP A 1 126 ? 11.452 -12.063 -6.360 1.00 96.88 126 ASP A C 1
ATOM 981 O O . ASP A 1 126 ? 10.614 -11.756 -7.218 1.00 96.88 126 ASP A O 1
ATOM 985 N N . VAL A 1 127 ? 11.368 -11.661 -5.092 1.00 96.44 127 VAL A N 1
ATOM 986 C CA . VAL A 1 127 ? 10.336 -10.756 -4.585 1.00 96.44 127 VAL A CA 1
ATOM 987 C C . VAL A 1 127 ? 10.972 -9.403 -4.326 1.00 96.44 127 VAL A C 1
ATOM 989 O O . VAL A 1 127 ? 11.919 -9.315 -3.552 1.00 96.44 127 VAL A O 1
ATOM 992 N N . VAL A 1 128 ? 10.423 -8.361 -4.941 1.00 95.44 128 VAL A N 1
ATOM 993 C CA . VAL A 1 128 ? 10.858 -6.975 -4.736 1.00 95.44 128 VAL A CA 1
ATOM 994 C C . VAL A 1 128 ? 9.718 -6.146 -4.168 1.00 95.44 128 VAL A C 1
ATOM 996 O O . VAL A 1 128 ? 8.552 -6.339 -4.535 1.00 95.44 128 VAL A O 1
ATOM 999 N N . GLU A 1 129 ? 10.036 -5.216 -3.276 1.00 94.62 129 GLU A N 1
ATOM 1000 C CA . GLU A 1 129 ? 9.065 -4.272 -2.726 1.00 94.62 129 GLU A CA 1
ATOM 1001 C C . GLU A 1 129 ? 9.136 -2.955 -3.494 1.00 94.62 129 GLU A C 1
ATOM 1003 O O . GLU A 1 129 ? 10.206 -2.379 -3.662 1.00 94.62 129 GLU A O 1
ATOM 1008 N N . ALA A 1 130 ? 7.999 -2.463 -3.979 1.00 93.56 130 ALA A N 1
ATOM 1009 C CA . ALA A 1 130 ? 7.945 -1.187 -4.670 1.00 93.56 130 ALA A CA 1
ATOM 1010 C C . ALA A 1 130 ? 8.011 -0.020 -3.682 1.00 93.56 130 ALA A C 1
ATOM 1012 O O . ALA A 1 130 ? 7.199 0.076 -2.763 1.00 93.56 130 ALA A O 1
ATOM 1013 N N . LEU A 1 131 ? 8.926 0.913 -3.940 1.00 89.44 131 LEU A N 1
ATOM 1014 C CA . LEU A 1 131 ? 9.155 2.114 -3.131 1.00 89.44 131 LEU A CA 1
ATOM 1015 C C . LEU A 1 131 ? 8.313 3.318 -3.579 1.00 89.44 131 LEU A C 1
ATOM 1017 O O . LEU A 1 131 ? 8.460 4.432 -3.081 1.00 89.44 131 LEU A O 1
ATOM 1021 N N . GLY A 1 132 ? 7.408 3.109 -4.530 1.00 83.25 132 GLY A N 1
ATOM 1022 C CA . GLY A 1 132 ? 6.516 4.138 -5.034 1.00 83.25 132 GLY A CA 1
ATOM 1023 C C . GLY A 1 132 ? 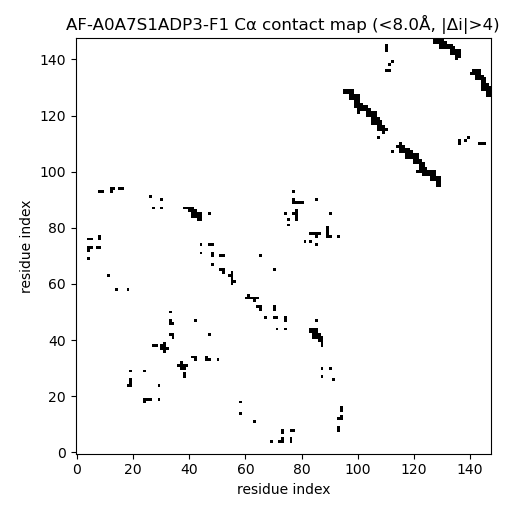5.610 3.613 -6.135 1.00 83.25 132 GLY A C 1
ATOM 1024 O O . GLY A 1 132 ? 5.482 2.408 -6.358 1.00 83.25 132 GLY A O 1
ATOM 1025 N N . ASN A 1 133 ? 4.976 4.535 -6.854 1.00 81.50 133 ASN A N 1
ATOM 1026 C CA . ASN A 1 133 ? 4.053 4.169 -7.920 1.00 81.50 133 ASN A CA 1
ATOM 1027 C C . ASN A 1 133 ? 4.781 3.923 -9.249 1.00 81.50 133 ASN A C 1
ATOM 1029 O O . ASN A 1 133 ? 5.714 4.662 -9.587 1.00 81.50 133 ASN A O 1
ATOM 1033 N N . PRO A 1 134 ? 4.327 2.938 -10.047 1.00 88.81 134 PRO A N 1
ATOM 1034 C CA . PRO A 1 134 ? 4.854 2.724 -11.384 1.00 88.81 134 PRO A CA 1
ATOM 1035 C C . PRO A 1 134 ? 4.695 3.966 -12.266 1.00 88.81 134 PRO A C 1
ATOM 1037 O O . PRO A 1 134 ? 3.612 4.544 -12.370 1.00 88.81 134 PRO A O 1
ATOM 1040 N N . ARG A 1 135 ? 5.768 4.341 -12.957 1.00 88.06 135 ARG A N 1
ATOM 1041 C CA . ARG A 1 135 ? 5.822 5.439 -13.924 1.00 88.06 135 ARG A CA 1
ATOM 1042 C C . ARG A 1 135 ? 5.964 4.876 -15.326 1.00 88.06 135 ARG A C 1
ATOM 1044 O O . ARG A 1 135 ? 6.627 3.863 -15.535 1.00 88.06 135 ARG A O 1
ATOM 1051 N N . ARG A 1 136 ? 5.331 5.526 -16.299 1.00 88.56 136 ARG A N 1
ATOM 1052 C CA . ARG A 1 136 ? 5.526 5.190 -17.709 1.00 88.56 136 ARG A CA 1
ATOM 1053 C C . ARG A 1 136 ? 6.786 5.895 -18.205 1.00 88.56 136 ARG A C 1
ATOM 1055 O O . ARG A 1 136 ? 6.864 7.115 -18.132 1.00 88.56 136 ARG A O 1
ATOM 1062 N N . ASP A 1 137 ? 7.739 5.122 -18.701 1.00 84.25 137 ASP A N 1
ATOM 1063 C CA . ASP A 1 137 ? 8.881 5.623 -19.459 1.00 84.25 137 ASP A CA 1
ATOM 1064 C C . ASP A 1 137 ? 8.362 6.202 -20.786 1.00 84.25 137 ASP A C 1
ATOM 1066 O O . ASP A 1 137 ? 7.665 5.517 -21.541 1.00 84.25 137 ASP A O 1
ATOM 1070 N N . SER A 1 138 ? 8.648 7.478 -21.041 1.00 81.88 138 SER A N 1
ATOM 1071 C CA . SER A 1 138 ? 8.200 8.207 -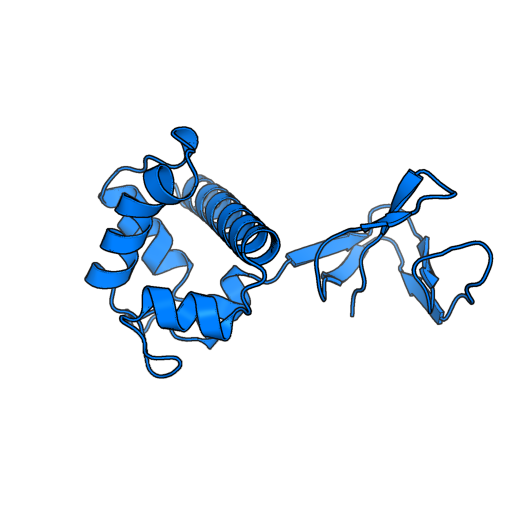22.232 1.00 81.88 138 SER A CA 1
ATOM 1072 C C . SER A 1 138 ? 8.837 7.697 -23.525 1.00 81.88 138 SER A C 1
ATOM 1074 O O . SER A 1 138 ? 8.206 7.783 -24.575 1.00 81.88 138 SER A O 1
ATOM 1076 N N . ASN A 1 139 ? 10.048 7.141 -23.456 1.00 82.19 139 ASN A N 1
ATOM 1077 C CA . ASN A 1 139 ? 10.798 6.672 -24.619 1.00 82.19 139 ASN A CA 1
ATOM 1078 C C . ASN A 1 139 ? 10.378 5.260 -25.025 1.00 82.19 139 ASN A C 1
ATOM 1080 O O . ASN A 1 139 ? 10.222 4.964 -26.207 1.00 82.19 139 ASN A O 1
ATOM 1084 N N . THR A 1 140 ? 10.200 4.374 -24.043 1.00 84.94 140 THR A N 1
ATOM 1085 C CA . THR A 1 140 ? 9.925 2.949 -24.299 1.00 84.94 140 THR A CA 1
ATOM 1086 C C . THR A 1 140 ? 8.453 2.578 -24.133 1.00 84.94 140 THR A C 1
ATOM 1088 O O . THR A 1 140 ? 8.026 1.505 -24.554 1.00 84.94 140 THR A O 1
ATOM 1091 N N . GLY A 1 141 ? 7.659 3.430 -23.480 1.00 85.75 141 GLY A N 1
ATOM 1092 C CA . GLY A 1 141 ? 6.284 3.124 -23.093 1.00 85.75 141 GLY A CA 1
ATOM 1093 C C . GLY A 1 141 ? 6.164 2.078 -21.978 1.00 85.75 141 GLY A C 1
ATOM 1094 O O . GLY A 1 141 ? 5.043 1.731 -21.595 1.00 85.75 141 GLY A O 1
ATOM 1095 N N . MET A 1 142 ? 7.275 1.571 -21.440 1.00 87.94 142 MET A N 1
ATOM 1096 C CA . MET A 1 142 ? 7.260 0.583 -20.364 1.00 87.94 142 MET A CA 1
ATOM 1097 C C . MET A 1 142 ? 6.807 1.214 -19.045 1.00 87.94 142 MET A C 1
ATOM 1099 O O . MET A 1 142 ? 7.138 2.359 -18.744 1.00 87.94 142 MET A O 1
ATOM 1103 N N . ARG A 1 143 ? 6.069 0.458 -18.224 1.00 91.19 143 ARG A N 1
ATOM 1104 C CA . ARG A 1 143 ? 5.837 0.829 -16.822 1.00 91.19 143 ARG A CA 1
ATOM 1105 C C . ARG A 1 143 ? 7.016 0.339 -15.990 1.00 91.19 143 ARG A C 1
ATOM 1107 O O . ARG A 1 143 ? 7.333 -0.844 -16.022 1.00 91.19 143 ARG A O 1
ATOM 1114 N N . ARG A 1 144 ? 7.649 1.247 -15.258 1.00 92.38 144 ARG A N 1
ATOM 1115 C CA . ARG A 1 144 ? 8.813 0.991 -14.407 1.00 92.38 144 ARG A CA 1
ATOM 1116 C C . ARG A 1 144 ? 8.509 1.482 -13.000 1.00 92.38 144 ARG A C 1
ATOM 1118 O O . ARG A 1 144 ? 7.779 2.457 -12.842 1.00 92.38 144 ARG A O 1
ATOM 1125 N N . VAL A 1 145 ? 9.042 0.821 -11.987 1.00 93.81 145 VAL A N 1
ATOM 1126 C CA . VAL A 1 145 ? 8.869 1.204 -10.584 1.00 93.81 145 VAL A CA 1
ATOM 1127 C C . VAL A 1 145 ? 10.209 1.071 -9.881 1.00 93.81 145 VAL A C 1
ATOM 1129 O O . VAL A 1 145 ? 10.996 0.194 -10.226 1.00 93.81 145 VAL A O 1
ATOM 1132 N N . GLU A 1 146 ? 10.473 1.969 -8.944 1.00 93.62 146 GLU A N 1
ATOM 1133 C CA . GLU A 1 146 ? 11.611 1.840 -8.041 1.00 93.62 146 GLU A CA 1
ATOM 1134 C C . GLU A 1 146 ? 11.296 0.756 -7.011 1.00 93.62 146 GLU A C 1
ATOM 1136 O O . GLU A 1 146 ? 10.176 0.699 -6.495 1.00 93.62 146 GLU A O 1
ATOM 1141 N N . CYS A 1 147 ? 12.257 -0.119 -6.737 1.00 94.56 147 CYS A N 1
ATOM 1142 C CA . CYS A 1 147 ? 12.071 -1.231 -5.821 1.00 94.56 147 CYS A CA 1
ATOM 1143 C C . CYS A 1 147 ? 13.330 -1.521 -5.003 1.00 94.56 147 CYS A C 1
ATOM 1145 O O . CYS A 1 147 ? 14.430 -1.152 -5.418 1.00 94.56 147 CYS A O 1
ATOM 1147 N N . GLN A 1 148 ? 13.144 -2.208 -3.876 1.00 93.25 148 GLN A N 1
ATOM 1148 C CA . GLN A 1 148 ? 14.199 -2.772 -3.030 1.00 93.25 148 GLN A CA 1
ATOM 1149 C C . GLN A 1 148 ? 14.049 -4.284 -2.881 1.00 93.25 148 GLN A C 1
ATOM 1151 O O . GLN A 1 148 ? 12.898 -4.779 -2.996 1.00 93.25 148 GLN A O 1
#